Protein AF-A0A843GUT4-F1 (afdb_monomer_lite)

Sequence (154 aa):
MINLQAEIFNLDDQFIVLKTQEGNDLELGKVYNITFKKYRSCRSIEQNRLMWEIISRIAKETNNDEMDTYAYGLEKANAKFEFLMILPEALESVKQTFRAVKICESREYNGKNMLVIKAFIGSSKFDVSEMTELINYFIQLASELNIYIGDIIK

pLDDT: mean 78.26, std 18.97, range [29.56, 95.38]

Structure (mmCIF, N/CA/C/O backbone):
data_AF-A0A843GUT4-F1
#
_entry.id   AF-A0A843GUT4-F1
#
loop_
_atom_site.group_PDB
_atom_site.id
_atom_site.type_symbol
_atom_site.label_atom_id
_atom_site.label_alt_id
_atom_site.label_comp_id
_atom_site.label_asym_id
_atom_site.label_entity_id
_atom_site.label_seq_id
_atom_site.pdbx_PDB_ins_code
_atom_site.Cartn_x
_atom_site.Cartn_y
_atom_site.Cartn_z
_atom_site.occupancy
_atom_site.B_iso_or_equiv
_atom_site.auth_seq_id
_atom_site.auth_comp_id
_atom_site.auth_asym_id
_atom_site.auth_atom_id
_atom_site.pdbx_PDB_model_num
ATOM 1 N N . MET A 1 1 ? 5.517 -21.797 -26.045 1.00 35.03 1 MET A N 1
ATOM 2 C CA . MET A 1 1 ? 4.830 -20.494 -26.189 1.00 35.03 1 MET A CA 1
ATOM 3 C C . MET A 1 1 ? 5.540 -19.737 -27.292 1.00 35.03 1 MET A C 1
ATOM 5 O O . MET A 1 1 ? 6.729 -19.498 -27.149 1.00 35.03 1 MET A O 1
ATOM 9 N N . ILE A 1 2 ? 4.865 -19.470 -28.410 1.00 34.28 2 ILE A N 1
ATOM 10 C CA . ILE A 1 2 ? 5.450 -18.746 -29.547 1.00 34.28 2 ILE A CA 1
ATOM 11 C C . ILE A 1 2 ? 5.280 -17.253 -29.258 1.00 34.28 2 ILE A C 1
ATOM 13 O O . ILE A 1 2 ? 4.153 -16.796 -29.077 1.00 34.28 2 ILE A O 1
ATOM 17 N N . ASN A 1 3 ? 6.385 -16.513 -29.171 1.00 29.56 3 ASN A N 1
ATOM 18 C CA . ASN A 1 3 ? 6.352 -15.055 -29.093 1.00 29.56 3 ASN A CA 1
ATOM 19 C C . ASN A 1 3 ? 6.239 -14.513 -30.520 1.00 29.56 3 ASN A C 1
ATOM 21 O O . ASN A 1 3 ? 7.200 -14.558 -31.282 1.00 29.56 3 ASN A O 1
ATOM 25 N N . LEU A 1 4 ? 5.045 -14.051 -30.890 1.00 38.19 4 LEU A N 1
ATOM 26 C CA . LEU A 1 4 ? 4.791 -13.373 -32.157 1.00 38.19 4 LEU A CA 1
ATOM 27 C C . LEU A 1 4 ? 4.837 -11.864 -31.908 1.00 38.19 4 LEU A C 1
ATOM 29 O O . LEU A 1 4 ? 4.024 -11.340 -31.148 1.00 38.19 4 LEU A O 1
ATOM 33 N N . GLN A 1 5 ? 5.771 -11.164 -32.548 1.00 38.06 5 GLN A N 1
ATOM 34 C CA . GLN A 1 5 ? 5.647 -9.723 -32.754 1.00 38.06 5 GLN A CA 1
ATOM 35 C C . GLN A 1 5 ? 4.925 -9.515 -34.081 1.00 38.06 5 GLN A C 1
ATOM 37 O O . GLN A 1 5 ? 5.432 -9.916 -35.123 1.00 38.06 5 GLN A O 1
ATOM 42 N N . ALA A 1 6 ? 3.727 -8.937 -34.028 1.00 43.78 6 ALA A N 1
ATOM 43 C CA . ALA A 1 6 ? 2.933 -8.620 -35.204 1.00 43.78 6 ALA A CA 1
ATOM 44 C C . ALA A 1 6 ? 2.903 -7.103 -35.411 1.00 43.78 6 ALA A C 1
ATOM 46 O O . ALA A 1 6 ? 2.453 -6.365 -34.534 1.00 43.78 6 ALA A O 1
ATOM 47 N N . GLU A 1 7 ? 3.356 -6.647 -36.575 1.00 42.03 7 GLU A N 1
ATOM 48 C CA . GLU A 1 7 ? 3.117 -5.282 -37.041 1.00 42.03 7 GLU A CA 1
ATOM 49 C C . GLU A 1 7 ? 1.776 -5.237 -37.776 1.00 42.03 7 GLU A C 1
ATOM 51 O O . GLU A 1 7 ? 1.557 -5.999 -38.716 1.00 42.03 7 GLU A O 1
ATOM 56 N N . ILE A 1 8 ? 0.869 -4.366 -37.329 1.00 49.22 8 ILE A N 1
ATOM 57 C CA . ILE A 1 8 ? -0.447 -4.174 -37.943 1.00 49.22 8 ILE A CA 1
ATOM 58 C C . ILE A 1 8 ? -0.324 -3.055 -38.973 1.00 49.22 8 ILE A C 1
ATOM 60 O O . ILE A 1 8 ? -0.117 -1.898 -38.612 1.00 49.22 8 ILE A O 1
ATOM 64 N N . PHE A 1 9 ? -0.506 -3.396 -40.245 1.00 47.91 9 PHE A N 1
ATOM 65 C CA . PHE A 1 9 ? -0.658 -2.419 -41.319 1.00 47.91 9 PHE A CA 1
ATOM 66 C C . PHE A 1 9 ? -2.120 -2.407 -41.760 1.00 47.91 9 PHE A C 1
ATOM 68 O O . PHE A 1 9 ? -2.665 -3.458 -42.095 1.00 47.91 9 PHE A O 1
ATOM 75 N N . ASN A 1 10 ? -2.753 -1.232 -41.727 1.00 41.44 10 ASN A N 1
ATOM 76 C CA . ASN A 1 10 ? -4.077 -1.044 -42.311 1.00 41.44 10 ASN A CA 1
ATOM 77 C C . ASN A 1 10 ? -3.901 -0.866 -43.826 1.00 41.44 10 ASN A C 1
ATOM 79 O O . ASN A 1 10 ? -3.292 0.111 -44.263 1.00 41.44 10 ASN A O 1
ATOM 83 N N . LEU A 1 11 ? -4.385 -1.832 -44.603 1.00 43.09 11 LEU A N 1
ATOM 84 C CA . LEU A 1 11 ? -4.567 -1.712 -46.047 1.00 43.09 11 LEU A CA 1
ATOM 85 C C . LEU A 1 11 ? -6.074 -1.619 -46.291 1.00 43.09 11 LEU A C 1
ATOM 87 O O . LEU A 1 11 ? -6.796 -2.608 -46.148 1.00 43.09 11 LEU A O 1
ATOM 91 N N . ASP A 1 12 ? -6.522 -0.405 -46.601 1.00 45.56 12 ASP A N 1
ATOM 92 C CA . ASP A 1 12 ? -7.867 -0.083 -47.085 1.00 45.56 12 ASP A CA 1
ATOM 93 C C . ASP A 1 12 ? -9.030 -0.629 -46.227 1.00 45.56 12 ASP A C 1
ATOM 95 O O . ASP A 1 12 ? -10.017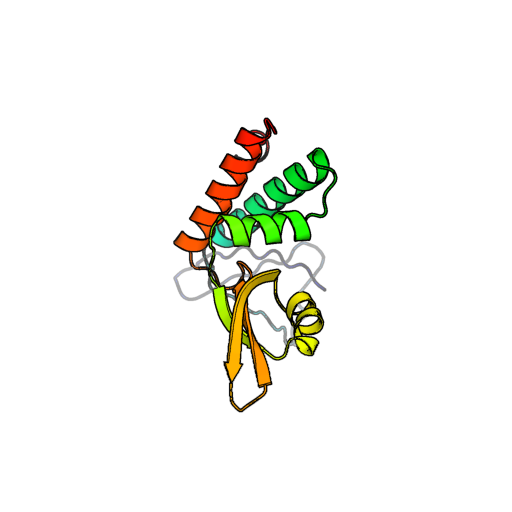 -1.145 -46.748 1.00 45.56 12 ASP A O 1
ATOM 99 N N . ASP A 1 13 ? -8.914 -0.515 -44.897 1.00 50.91 13 ASP A N 1
ATOM 100 C CA . ASP A 1 13 ? -9.955 -0.775 -43.882 1.00 50.91 13 ASP A CA 1
ATOM 101 C C . ASP A 1 13 ? -10.538 -2.202 -43.828 1.00 50.91 13 ASP A C 1
ATOM 103 O O . ASP A 1 13 ? -11.447 -2.471 -43.037 1.00 50.91 13 ASP A O 1
ATOM 107 N N . GLN A 1 14 ? -10.014 -3.146 -44.614 1.00 49.34 14 GLN A N 1
ATOM 108 C CA . GLN A 1 14 ? -10.593 -4.492 -44.740 1.00 49.34 14 GLN A CA 1
ATOM 109 C C . GLN A 1 14 ? -9.636 -5.635 -44.394 1.00 49.34 14 GLN A C 1
ATOM 111 O O . GLN A 1 14 ? -10.090 -6.765 -44.198 1.00 49.34 14 GLN A O 1
ATOM 116 N N . PHE A 1 15 ? -8.332 -5.371 -44.261 1.00 45.38 15 PHE A N 1
ATOM 117 C CA . PHE A 1 15 ? -7.339 -6.421 -44.032 1.00 45.38 15 PHE A CA 1
ATOM 118 C C . PHE A 1 15 ? -6.326 -6.047 -42.945 1.00 45.38 15 PHE A C 1
ATOM 120 O O . PHE A 1 15 ? -5.802 -4.937 -42.908 1.00 45.38 15 PHE A O 1
ATOM 127 N N . ILE A 1 16 ? -6.018 -7.018 -42.077 1.00 51.31 16 ILE A N 1
ATOM 128 C CA . ILE A 1 16 ? -4.909 -6.969 -41.116 1.00 51.31 16 ILE A CA 1
ATOM 129 C C . ILE A 1 16 ? -3.878 -7.998 -41.569 1.00 51.31 16 ILE A C 1
ATOM 131 O O . ILE A 1 16 ? -4.160 -9.197 -41.593 1.00 51.31 16 ILE A O 1
ATOM 135 N N . VAL A 1 17 ? -2.680 -7.535 -41.917 1.00 58.44 17 VAL A N 1
ATOM 136 C CA . VAL A 1 17 ? -1.555 -8.408 -42.272 1.00 58.44 17 VAL A CA 1
ATOM 137 C 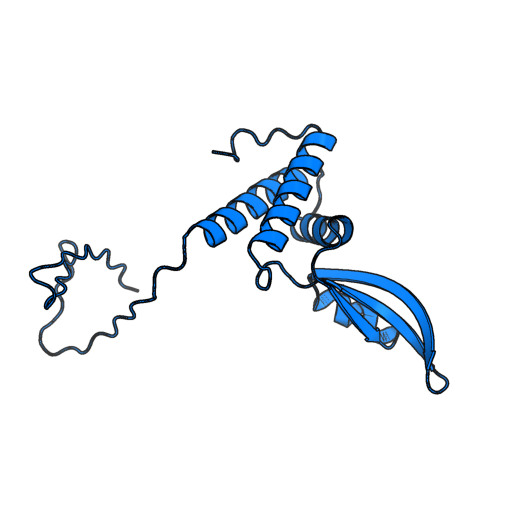C . VAL A 1 17 ? -0.728 -8.682 -41.018 1.00 58.44 17 VAL A C 1
ATOM 139 O O . VAL A 1 17 ? -0.361 -7.749 -40.312 1.00 58.44 17 VAL A O 1
ATOM 142 N N . LEU A 1 18 ? -0.425 -9.952 -40.743 1.00 60.53 18 LEU A N 1
ATOM 143 C CA . LEU A 1 18 ? 0.462 -10.372 -39.656 1.00 60.53 18 LEU A CA 1
ATOM 144 C C . LEU A 1 18 ? 1.740 -10.943 -40.275 1.00 60.53 18 LEU A C 1
ATOM 146 O O . LEU A 1 18 ? 1.676 -11.920 -41.019 1.00 60.53 18 LEU A O 1
ATOM 150 N N . LYS A 1 19 ? 2.895 -10.348 -39.975 1.00 56.00 19 LYS A N 1
ATOM 151 C CA . LYS A 1 19 ? 4.198 -10.930 -40.327 1.00 56.00 19 LYS A CA 1
ATOM 152 C C . LYS A 1 19 ? 4.700 -11.799 -39.179 1.00 56.00 19 LYS A C 1
ATOM 154 O O . LYS A 1 19 ? 4.648 -11.381 -38.025 1.00 56.00 19 LYS A O 1
ATOM 159 N N . THR A 1 20 ? 5.192 -12.991 -39.494 1.00 54.81 20 THR A N 1
ATOM 160 C CA . THR A 1 20 ? 5.962 -13.819 -38.560 1.00 54.81 20 THR A CA 1
ATOM 161 C C . THR A 1 20 ? 7.454 -13.502 -38.714 1.00 54.81 20 THR A C 1
ATOM 163 O O . THR A 1 20 ? 7.888 -13.063 -39.779 1.00 54.81 20 THR A O 1
ATOM 166 N N . GLN A 1 21 ? 8.249 -13.655 -37.649 1.00 53.91 21 GLN A N 1
ATOM 167 C CA . GLN A 1 21 ? 9.711 -13.538 -37.760 1.00 53.91 21 GLN A CA 1
ATOM 168 C C . GLN A 1 21 ? 10.286 -14.760 -38.493 1.00 53.91 21 GLN A C 1
ATOM 170 O O . GLN A 1 21 ? 9.715 -15.852 -38.407 1.00 53.91 21 GLN A O 1
ATOM 175 N N . GLU A 1 22 ? 11.407 -14.567 -39.200 1.00 49.47 22 GLU A N 1
ATOM 176 C CA . GLU A 1 22 ? 12.087 -15.620 -39.967 1.00 49.47 22 GLU A CA 1
ATOM 177 C C . GLU A 1 22 ? 12.290 -16.884 -39.115 1.00 49.47 22 GLU A C 1
ATOM 179 O O . GLU A 1 22 ? 12.914 -16.847 -38.054 1.00 49.47 22 GLU A O 1
ATOM 184 N N . GLY A 1 23 ? 11.735 -18.006 -39.587 1.00 48.72 23 GLY A N 1
ATOM 185 C CA . GLY A 1 23 ? 11.891 -19.329 -38.975 1.00 48.72 23 GLY A CA 1
ATOM 186 C C . GLY A 1 23 ? 10.633 -19.943 -38.352 1.00 48.72 23 GLY A C 1
ATOM 187 O O . GLY A 1 23 ? 10.705 -21.084 -37.906 1.00 48.72 23 GLY A O 1
ATOM 188 N N . ASN A 1 24 ? 9.487 -19.250 -38.335 1.00 53.06 24 ASN A N 1
ATOM 189 C CA . ASN A 1 24 ? 8.204 -19.821 -37.899 1.00 53.06 24 ASN A CA 1
ATOM 190 C C . ASN A 1 24 ? 7.096 -19.549 -38.927 1.00 53.06 24 ASN A C 1
ATOM 192 O O . ASN A 1 24 ? 6.358 -18.563 -38.822 1.00 53.06 24 ASN A O 1
ATOM 196 N N . ASP A 1 25 ? 6.968 -20.440 -39.908 1.00 58.22 25 ASP A N 1
ATOM 197 C CA . ASP A 1 25 ? 5.853 -20.423 -40.852 1.00 58.22 25 ASP A CA 1
ATOM 198 C C . ASP A 1 25 ? 4.564 -20.886 -40.158 1.00 58.22 25 ASP A C 1
ATOM 200 O O . ASP A 1 25 ? 4.539 -21.881 -39.427 1.00 58.22 25 ASP A O 1
ATOM 204 N N . LEU A 1 26 ? 3.468 -20.157 -40.379 1.00 64.88 26 LEU A N 1
ATOM 205 C CA . LEU A 1 26 ? 2.138 -20.641 -40.017 1.00 64.88 26 LEU A CA 1
ATOM 206 C C . LEU A 1 26 ? 1.756 -21.734 -41.014 1.00 64.88 26 LEU A C 1
ATOM 208 O O . LEU A 1 26 ? 1.698 -21.494 -42.219 1.00 64.88 26 LEU A O 1
ATOM 212 N N . GLU A 1 27 ? 1.492 -22.940 -40.522 1.00 65.38 27 GLU A N 1
ATOM 213 C CA . GLU A 1 27 ? 1.135 -24.050 -41.396 1.00 65.38 27 GLU A CA 1
ATOM 214 C C . GLU A 1 27 ? -0.301 -23.892 -41.906 1.00 65.38 27 GLU A C 1
ATOM 216 O O . GLU A 1 27 ? -1.256 -23.748 -41.132 1.00 65.38 27 GLU A O 1
ATOM 221 N N . LEU A 1 28 ? -0.460 -23.979 -43.228 1.00 55.78 28 LEU A N 1
ATOM 222 C CA . LEU A 1 28 ? -1.767 -24.060 -43.871 1.00 55.78 28 LEU A CA 1
ATOM 223 C C . LEU A 1 28 ? -2.534 -25.284 -43.348 1.00 55.78 28 LEU A C 1
ATOM 225 O O . LEU A 1 28 ? -2.039 -26.407 -43.379 1.00 55.78 28 LEU A O 1
ATOM 229 N N . GLY A 1 29 ? -3.762 -25.061 -42.876 1.00 57.66 29 GLY A N 1
ATOM 230 C CA . GLY A 1 29 ? -4.640 -26.112 -42.350 1.00 57.66 29 GLY A CA 1
ATOM 231 C C . GLY A 1 29 ? -4.648 -26.255 -40.825 1.00 57.66 29 GLY A C 1
ATOM 232 O O . GLY A 1 29 ? -5.458 -27.021 -40.304 1.00 57.66 29 GLY A O 1
ATOM 233 N N . LYS A 1 30 ? -3.816 -25.503 -40.089 1.00 68.12 30 LYS A N 1
ATOM 234 C CA . LYS A 1 30 ? -3.883 -25.432 -38.621 1.00 68.12 30 LYS A CA 1
ATOM 235 C C . LYS A 1 30 ? -4.737 -24.253 -38.152 1.00 68.12 30 LYS A C 1
ATOM 237 O O . LYS A 1 30 ? -4.691 -23.159 -38.710 1.00 68.12 30 LYS A O 1
ATOM 242 N N . VAL A 1 31 ? -5.516 -24.479 -37.094 1.00 55.69 31 VAL A N 1
ATOM 243 C CA . VAL A 1 31 ? -6.309 -23.433 -36.436 1.00 55.69 31 VAL A CA 1
ATOM 244 C C . VAL A 1 31 ? -5.462 -22.796 -35.341 1.00 55.69 31 VAL A C 1
ATOM 246 O O . VAL A 1 31 ? -5.061 -23.464 -34.390 1.00 55.69 31 VAL A O 1
ATOM 249 N N . TYR A 1 32 ? -5.212 -21.496 -35.463 1.00 64.75 32 TYR A N 1
ATOM 250 C CA . TYR A 1 32 ? -4.485 -20.712 -34.469 1.00 64.75 32 TYR A CA 1
ATOM 251 C C . TYR A 1 32 ? -5.455 -19.802 -33.716 1.00 64.75 32 TYR A C 1
ATOM 253 O O . TYR A 1 32 ? -6.329 -19.180 -34.317 1.00 64.75 32 TYR A O 1
ATOM 261 N N . ASN A 1 33 ? -5.301 -19.709 -32.395 1.00 51.94 33 ASN A N 1
ATOM 262 C CA . ASN A 1 33 ? -6.080 -18.785 -31.576 1.00 51.94 33 ASN A CA 1
ATOM 263 C C . ASN A 1 33 ? -5.287 -17.486 -31.385 1.00 51.94 33 ASN A C 1
ATOM 265 O O . ASN A 1 33 ? -4.243 -17.485 -30.732 1.00 51.94 33 ASN A O 1
ATOM 269 N N . ILE A 1 34 ? -5.778 -16.391 -31.966 1.00 61.78 34 ILE A N 1
ATOM 270 C CA . ILE A 1 34 ? -5.184 -15.057 -31.852 1.00 61.78 34 ILE A CA 1
ATOM 271 C C . ILE A 1 34 ? -6.182 -14.177 -31.107 1.00 61.78 34 ILE A C 1
ATOM 273 O O . ILE A 1 34 ? -7.279 -13.908 -31.590 1.00 61.78 34 ILE A O 1
ATOM 277 N N . THR A 1 35 ? -5.812 -13.734 -29.908 1.00 45.44 35 THR A N 1
ATOM 278 C CA . THR A 1 35 ? -6.662 -12.867 -29.087 1.00 45.44 35 THR A CA 1
ATOM 279 C C . THR A 1 35 ? -6.164 -11.429 -29.160 1.00 45.44 35 THR A C 1
ATOM 281 O O . THR A 1 35 ? -5.151 -11.083 -28.554 1.00 45.44 35 THR A O 1
ATOM 284 N N . PHE A 1 36 ? -6.913 -10.569 -29.847 1.00 50.62 36 PHE A N 1
ATOM 285 C CA . PHE A 1 36 ? -6.702 -9.124 -29.814 1.00 50.62 36 PHE A CA 1
ATOM 286 C C . PHE A 1 36 ? -7.388 -8.538 -28.576 1.00 50.62 36 PHE A C 1
ATOM 288 O O . PHE A 1 36 ? -8.590 -8.713 -28.374 1.00 50.62 36 PHE A O 1
ATOM 295 N N . LYS A 1 37 ? -6.638 -7.830 -27.731 1.00 47.47 37 LYS A N 1
ATOM 296 C CA . LYS A 1 37 ? -7.202 -7.050 -26.620 1.00 47.47 37 LYS A CA 1
ATOM 297 C C . LYS A 1 37 ? -7.162 -5.574 -26.993 1.00 47.47 37 LYS A C 1
ATOM 299 O O . LYS A 1 37 ? -6.139 -5.085 -27.462 1.00 47.47 37 LYS A O 1
ATOM 304 N N . LYS A 1 38 ? -8.266 -4.856 -26.760 1.00 37.66 38 LYS A N 1
ATOM 305 C CA . LYS A 1 38 ? -8.321 -3.395 -26.909 1.00 37.66 38 LYS A CA 1
ATOM 306 C C . LYS A 1 38 ? -7.188 -2.773 -26.090 1.00 37.66 38 LYS A C 1
ATOM 308 O O . LYS A 1 38 ? -7.110 -3.032 -24.888 1.00 37.66 38 LYS A O 1
ATOM 313 N N . TYR A 1 39 ? -6.345 -1.962 -26.730 1.00 42.53 39 TYR A N 1
ATOM 314 C CA . TYR A 1 39 ? -5.296 -1.200 -26.058 1.00 42.53 39 TYR A CA 1
ATOM 315 C C . TYR A 1 39 ? -5.945 -0.298 -24.999 1.00 42.53 39 TYR A C 1
ATOM 317 O O . TYR A 1 39 ? -6.577 0.711 -25.315 1.00 42.53 39 TYR A O 1
ATOM 325 N N . ARG A 1 40 ? -5.866 -0.705 -23.729 1.00 44.53 40 ARG A N 1
ATOM 326 C CA . ARG A 1 40 ? -6.084 0.195 -22.594 1.00 44.53 40 ARG A CA 1
ATOM 327 C C . ARG A 1 40 ? -4.759 0.912 -22.394 1.00 44.53 40 ARG A C 1
ATOM 329 O O . ARG A 1 40 ? -3.722 0.262 -22.458 1.00 44.53 40 ARG A O 1
ATOM 336 N N . SER A 1 41 ? -4.792 2.229 -22.222 1.00 46.19 41 SER A N 1
ATOM 337 C CA . SER A 1 41 ? -3.584 3.047 -22.136 1.00 46.19 41 SER A CA 1
ATOM 338 C C . SER A 1 41 ? -2.526 2.405 -21.224 1.00 46.19 41 SER A C 1
ATOM 340 O O . SER A 1 41 ? -2.795 2.097 -20.058 1.00 46.19 41 SER A O 1
AT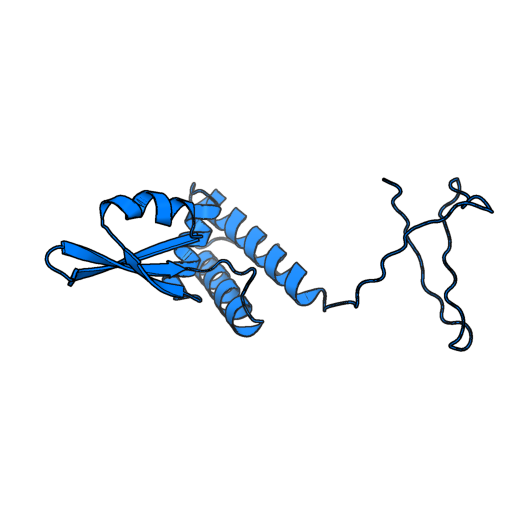OM 342 N N . CYS A 1 42 ? -1.301 2.240 -21.743 1.00 53.38 42 CYS A N 1
ATOM 343 C CA . CYS A 1 42 ? -0.135 1.774 -20.978 1.00 53.38 42 CYS A CA 1
ATOM 344 C C . CYS A 1 42 ? 0.145 2.618 -19.726 1.00 53.38 42 CYS A C 1
ATOM 346 O O . CYS A 1 42 ? 0.881 2.181 -18.852 1.00 53.38 42 CYS A O 1
ATOM 348 N N . ARG A 1 43 ? -0.490 3.792 -19.600 1.00 52.78 43 ARG A N 1
ATOM 349 C CA . ARG A 1 43 ? -0.398 4.687 -18.447 1.00 52.78 43 ARG A CA 1
ATOM 350 C C . ARG A 1 43 ? -0.655 3.978 -17.114 1.00 52.78 43 ARG A C 1
ATOM 352 O O . ARG A 1 43 ? 0.088 4.221 -16.180 1.00 52.78 43 ARG A O 1
ATOM 359 N N . SER A 1 44 ? -1.645 3.083 -17.025 1.00 64.62 44 SER A N 1
ATOM 360 C CA . SER A 1 44 ? -1.938 2.369 -15.762 1.00 64.62 44 SER A CA 1
ATOM 361 C C . SER A 1 44 ? -0.908 1.285 -15.413 1.00 64.62 44 SER A C 1
ATOM 363 O O . SER A 1 44 ? -0.627 1.046 -14.241 1.00 64.62 44 SER A O 1
ATOM 365 N N . ILE A 1 45 ? -0.321 0.636 -16.423 1.00 68.62 45 ILE A N 1
ATOM 366 C CA . ILE A 1 45 ? 0.738 -0.366 -16.236 1.00 68.62 45 ILE A CA 1
ATOM 367 C C . ILE A 1 45 ? 2.033 0.335 -15.826 1.00 68.62 45 ILE A C 1
ATOM 369 O O . ILE A 1 45 ? 2.679 -0.094 -14.875 1.00 68.62 45 ILE A O 1
ATOM 373 N N . GLU A 1 46 ? 2.354 1.448 -16.483 1.00 80.44 46 GLU A N 1
ATOM 374 C CA . GLU A 1 46 ? 3.526 2.258 -16.161 1.00 80.44 46 GLU A CA 1
ATOM 375 C C . GLU A 1 46 ? 3.411 2.887 -14.769 1.00 80.44 46 GLU A C 1
ATOM 377 O O . GLU A 1 46 ? 4.356 2.834 -13.997 1.00 80.44 46 GLU A O 1
ATOM 382 N N . GLN A 1 47 ? 2.230 3.386 -14.390 1.00 81.94 47 GLN A N 1
ATOM 383 C CA . GLN A 1 47 ? 1.961 3.878 -13.034 1.00 81.94 47 GLN A CA 1
ATOM 384 C C . GLN A 1 47 ? 2.159 2.793 -11.969 1.00 81.94 47 GLN A C 1
ATOM 386 O O . GLN A 1 47 ? 2.756 3.056 -10.929 1.00 81.94 47 GLN A O 1
ATOM 391 N N . ASN A 1 48 ? 1.682 1.569 -12.217 1.00 87.31 48 ASN A N 1
ATOM 392 C CA . ASN A 1 48 ? 1.898 0.453 -11.294 1.00 87.31 48 ASN A CA 1
ATOM 393 C C . ASN A 1 48 ? 3.377 0.090 -11.189 1.00 87.31 48 ASN A C 1
ATOM 395 O O . ASN A 1 48 ? 3.876 -0.107 -10.085 1.00 87.31 48 ASN A O 1
ATOM 399 N N . ARG A 1 49 ? 4.077 0.024 -12.322 1.00 88.50 49 ARG A N 1
ATOM 400 C CA . ARG A 1 49 ? 5.512 -0.241 -12.353 1.00 88.50 49 ARG A CA 1
ATOM 401 C C . ARG A 1 49 ? 6.293 0.826 -11.582 1.00 88.50 49 ARG A C 1
ATOM 403 O O . ARG A 1 49 ? 7.062 0.473 -10.698 1.00 88.50 49 ARG A O 1
ATOM 410 N N . LEU A 1 50 ? 6.035 2.102 -11.866 1.00 90.25 50 LEU A N 1
ATOM 411 C CA . LEU A 1 50 ? 6.631 3.249 -11.181 1.00 90.25 50 LEU A CA 1
ATOM 412 C C . LEU A 1 50 ? 6.411 3.171 -9.667 1.00 90.25 50 LEU A C 1
ATOM 414 O O . LEU A 1 50 ? 7.356 3.313 -8.897 1.00 90.25 50 LEU A O 1
ATOM 418 N N . MET A 1 51 ? 5.172 2.913 -9.239 1.00 92.12 51 MET A N 1
ATOM 419 C CA . MET A 1 51 ? 4.834 2.775 -7.822 1.00 92.12 51 MET A CA 1
ATOM 420 C C . MET A 1 51 ? 5.679 1.686 -7.153 1.00 92.12 51 MET A C 1
ATOM 422 O O . MET A 1 51 ? 6.274 1.938 -6.109 1.00 92.12 51 MET A O 1
ATOM 426 N N . TRP A 1 52 ? 5.751 0.494 -7.755 1.00 94.19 52 TRP A N 1
ATOM 427 C CA . TRP A 1 52 ? 6.527 -0.613 -7.199 1.00 94.19 52 TRP A CA 1
ATOM 428 C C . TRP A 1 52 ? 8.026 -0.322 -7.186 1.00 94.19 52 TRP A C 1
ATOM 430 O O . TRP A 1 52 ? 8.661 -0.601 -6.180 1.00 94.19 52 TRP A O 1
ATOM 440 N N . GLU A 1 53 ? 8.588 0.315 -8.216 1.00 94.81 53 GLU A N 1
ATOM 441 C CA . GLU A 1 53 ? 10.007 0.703 -8.216 1.00 94.81 53 GLU A CA 1
ATOM 442 C C . GLU A 1 53 ? 10.338 1.695 -7.079 1.00 94.81 53 GLU A C 1
ATOM 444 O O . GLU A 1 53 ? 11.374 1.555 -6.419 1.00 94.81 53 GLU A O 1
ATOM 449 N N . ILE A 1 54 ? 9.445 2.653 -6.789 1.00 93.88 54 ILE A N 1
ATOM 450 C CA . ILE A 1 54 ? 9.591 3.569 -5.644 1.00 93.88 54 ILE A CA 1
ATOM 451 C C . ILE A 1 54 ? 9.487 2.799 -4.320 1.00 93.88 54 ILE A C 1
ATOM 453 O O . ILE A 1 54 ? 10.335 2.975 -3.445 1.00 93.88 54 ILE A O 1
ATOM 457 N N . ILE A 1 55 ? 8.486 1.923 -4.173 1.00 95.06 55 ILE A N 1
ATOM 458 C CA . ILE A 1 55 ? 8.295 1.099 -2.967 1.00 95.06 55 ILE A CA 1
ATOM 459 C C . ILE A 1 55 ? 9.520 0.221 -2.711 1.00 95.06 55 ILE A C 1
ATOM 461 O O . ILE A 1 55 ? 10.038 0.239 -1.600 1.00 95.06 55 ILE A O 1
ATOM 465 N N . SER A 1 56 ? 10.019 -0.493 -3.723 1.00 94.75 56 SER A N 1
ATOM 466 C CA . SER A 1 56 ? 11.221 -1.327 -3.629 1.00 94.75 56 SER A CA 1
ATOM 467 C C . SER A 1 56 ? 12.428 -0.525 -3.151 1.00 94.75 56 SER A C 1
ATOM 469 O O . SER A 1 56 ? 13.213 -1.004 -2.330 1.00 94.75 56 SER A O 1
ATOM 471 N N . ARG A 1 57 ? 12.581 0.720 -3.623 1.00 94.25 57 ARG A N 1
ATOM 472 C CA . ARG A 1 57 ? 13.660 1.598 -3.159 1.00 94.25 57 ARG A CA 1
ATOM 473 C C . ARG A 1 57 ? 13.482 1.976 -1.690 1.00 94.25 57 ARG A C 1
ATOM 475 O O . ARG A 1 57 ? 14.433 1.842 -0.926 1.00 94.25 57 ARG A O 1
ATOM 482 N N . ILE A 1 58 ? 12.286 2.409 -1.292 1.00 93.81 58 ILE A N 1
ATOM 483 C CA . ILE A 1 58 ? 11.984 2.770 0.101 1.00 93.81 58 ILE A CA 1
ATOM 484 C C . ILE A 1 58 ? 12.197 1.572 1.030 1.00 93.81 58 ILE A C 1
ATOM 486 O O . ILE A 1 58 ? 12.870 1.698 2.051 1.00 93.81 58 ILE A O 1
ATOM 490 N N . ALA A 1 59 ? 11.671 0.406 0.664 1.00 94.69 59 ALA A N 1
ATOM 491 C CA . ALA A 1 59 ? 11.803 -0.836 1.415 1.00 94.69 59 ALA A CA 1
ATOM 492 C C . ALA A 1 59 ? 13.279 -1.209 1.619 1.00 94.69 59 ALA A C 1
ATOM 494 O O . ALA A 1 59 ? 13.706 -1.472 2.742 1.00 94.69 59 ALA A O 1
ATOM 495 N N . LYS A 1 60 ? 14.091 -1.120 0.558 1.00 94.69 60 LYS A N 1
ATOM 496 C CA . LYS A 1 60 ? 15.529 -1.398 0.617 1.00 94.69 60 LYS A CA 1
ATOM 497 C C . LYS A 1 60 ? 16.288 -0.447 1.546 1.00 94.69 60 LYS A C 1
ATOM 499 O O . LYS A 1 60 ? 17.082 -0.913 2.356 1.00 94.69 60 LYS A O 1
ATOM 504 N N . GLU A 1 61 ? 16.058 0.859 1.438 1.00 93.88 61 GLU A N 1
ATOM 505 C CA . GLU A 1 61 ? 16.764 1.864 2.254 1.00 93.88 61 GLU A CA 1
ATOM 506 C C . GLU A 1 61 ? 16.299 1.862 3.720 1.00 93.88 61 GLU A C 1
ATOM 508 O O . GLU A 1 61 ? 17.067 2.183 4.623 1.00 93.88 61 GLU A O 1
ATOM 513 N N . THR A 1 62 ? 15.050 1.465 3.978 1.00 91.50 62 THR A N 1
ATOM 514 C CA . THR A 1 62 ? 14.494 1.361 5.339 1.00 91.50 62 THR A CA 1
ATOM 515 C C . THR A 1 62 ? 14.627 -0.034 5.954 1.00 91.50 62 THR A C 1
ATOM 517 O O . THR A 1 62 ? 14.236 -0.227 7.104 1.00 91.50 62 THR A O 1
ATOM 520 N N . ASN A 1 63 ? 15.196 -0.995 5.217 1.00 92.50 63 ASN A N 1
ATOM 521 C CA . ASN A 1 63 ? 15.317 -2.405 5.597 1.00 92.50 63 ASN A CA 1
ATOM 522 C C . ASN A 1 63 ? 13.972 -3.036 6.023 1.00 92.50 63 ASN A C 1
ATOM 524 O O . ASN A 1 63 ? 13.909 -3.812 6.979 1.00 92.50 63 ASN A O 1
ATOM 528 N N . ASN A 1 64 ? 12.906 -2.680 5.304 1.00 91.31 64 ASN A N 1
ATOM 529 C CA . ASN A 1 64 ? 11.554 -3.214 5.458 1.00 91.31 64 ASN A CA 1
ATOM 530 C C . ASN A 1 64 ? 11.179 -4.098 4.264 1.00 91.31 64 ASN A C 1
ATOM 532 O O . ASN A 1 64 ? 11.824 -4.061 3.217 1.00 91.31 64 ASN A O 1
ATOM 536 N N . ASP A 1 65 ? 10.103 -4.867 4.409 1.00 93.06 65 ASP A N 1
ATOM 537 C CA . ASP A 1 65 ? 9.511 -5.595 3.292 1.00 93.06 65 ASP A CA 1
ATOM 538 C C . ASP A 1 65 ? 8.727 -4.648 2.360 1.00 93.06 65 ASP A C 1
ATOM 540 O O . ASP A 1 65 ? 8.146 -3.640 2.788 1.00 93.06 65 ASP A O 1
ATOM 544 N N . GLU A 1 66 ? 8.708 -4.958 1.062 1.00 91.19 66 GLU A N 1
ATOM 545 C CA . GLU A 1 66 ? 7.982 -4.168 0.061 1.00 91.19 66 GLU A CA 1
ATOM 546 C C . GLU A 1 66 ? 6.476 -4.168 0.321 1.00 91.19 66 GLU A C 1
ATOM 548 O O . GLU A 1 66 ? 5.815 -3.139 0.164 1.00 91.19 66 GLU A O 1
ATOM 553 N N . MET A 1 67 ? 5.925 -5.303 0.752 1.00 88.94 67 MET A N 1
ATOM 554 C CA . MET A 1 67 ? 4.510 -5.425 1.078 1.00 88.94 67 MET A CA 1
ATOM 555 C C . MET A 1 67 ? 4.160 -4.669 2.352 1.00 88.94 67 MET A C 1
ATOM 557 O O . MET A 1 67 ? 3.101 -4.044 2.390 1.00 88.94 67 MET A O 1
ATOM 561 N N . ASP A 1 68 ? 5.039 -4.663 3.352 1.00 89.50 68 ASP A N 1
ATOM 562 C CA . ASP A 1 68 ? 4.836 -3.876 4.574 1.00 89.50 68 ASP A CA 1
ATOM 563 C C . ASP A 1 68 ? 4.880 -2.373 4.273 1.00 89.50 68 ASP A C 1
ATOM 565 O O . ASP A 1 68 ? 4.018 -1.609 4.716 1.00 89.50 68 ASP A O 1
ATOM 569 N N . THR A 1 69 ? 5.829 -1.949 3.437 1.00 92.12 69 THR A N 1
ATOM 570 C CA . THR A 1 69 ? 5.936 -0.563 2.953 1.00 92.12 69 THR A CA 1
ATOM 571 C C . THR A 1 69 ? 4.696 -0.166 2.146 1.00 92.12 69 THR A C 1
ATOM 573 O O . THR A 1 69 ? 4.150 0.930 2.310 1.00 92.12 69 THR A O 1
ATOM 576 N N . TYR A 1 70 ? 4.198 -1.075 1.308 1.00 92.38 70 TYR A N 1
ATOM 577 C CA . TYR A 1 70 ? 2.970 -0.887 0.546 1.00 92.38 70 TYR A CA 1
ATOM 578 C C . TYR A 1 70 ? 1.736 -0.765 1.451 1.00 92.38 70 TYR A C 1
ATOM 580 O O . TYR A 1 70 ? 0.936 0.159 1.285 1.00 92.38 70 TYR A O 1
ATOM 588 N N . ALA A 1 71 ? 1.595 -1.659 2.430 1.00 89.12 71 ALA A N 1
ATOM 589 C CA . ALA A 1 71 ? 0.508 -1.655 3.404 1.00 89.12 71 ALA A CA 1
ATOM 590 C C . ALA A 1 71 ? 0.490 -0.358 4.222 1.00 89.12 71 ALA A C 1
ATOM 592 O O . ALA A 1 71 ? -0.565 0.260 4.389 1.00 89.12 7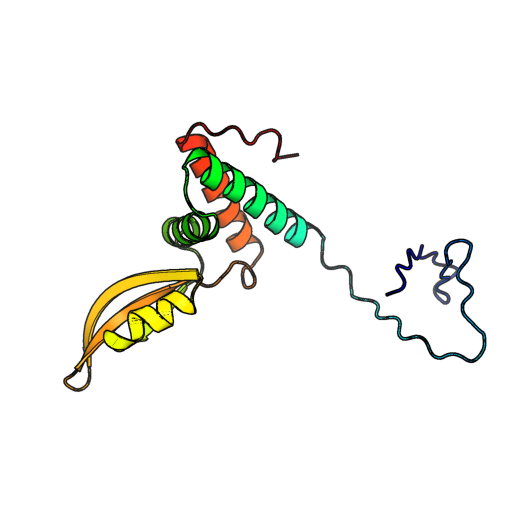1 ALA A O 1
ATOM 593 N N . TYR A 1 72 ? 1.669 0.090 4.660 1.00 90.56 72 TYR A N 1
ATOM 594 C CA . TYR A 1 72 ? 1.851 1.368 5.338 1.00 90.56 72 TYR A CA 1
ATOM 595 C C . TYR A 1 72 ? 1.377 2.538 4.469 1.00 90.56 72 TYR A C 1
ATOM 597 O O . TYR A 1 72 ? 0.621 3.393 4.939 1.00 90.56 72 TYR A O 1
ATOM 605 N N . GLY A 1 73 ? 1.752 2.553 3.188 1.00 91.19 73 GLY A N 1
ATOM 606 C CA . GLY A 1 73 ? 1.321 3.600 2.267 1.00 91.19 73 GLY A CA 1
ATOM 607 C C . GLY A 1 73 ? -0.182 3.604 2.004 1.00 91.19 73 GLY A C 1
ATOM 608 O O . GLY A 1 73 ? -0.791 4.671 2.027 1.00 91.19 73 GLY A O 1
ATOM 609 N N . LEU A 1 74 ? -0.812 2.434 1.852 1.00 91.56 74 LEU A N 1
ATOM 610 C CA . LEU A 1 74 ? -2.272 2.333 1.738 1.00 91.56 74 LEU A CA 1
ATOM 611 C C . LEU A 1 74 ? -2.982 2.928 2.960 1.00 91.56 74 LEU A C 1
ATOM 613 O O . LEU A 1 74 ? -3.960 3.664 2.806 1.00 91.56 74 LEU A O 1
ATOM 617 N N . GLU A 1 75 ? -2.483 2.640 4.165 1.00 89.44 75 GLU A N 1
ATOM 618 C CA . GLU A 1 75 ? -3.069 3.164 5.397 1.00 89.44 75 GLU A CA 1
ATOM 619 C C . GLU A 1 75 ? -2.906 4.686 5.506 1.00 89.44 75 GLU A C 1
ATOM 621 O O . GLU A 1 75 ? -3.863 5.393 5.839 1.00 89.44 75 GLU A O 1
ATOM 626 N N . LYS A 1 76 ? -1.705 5.200 5.223 1.00 89.19 76 LYS A N 1
ATOM 627 C CA . LYS A 1 76 ? -1.368 6.623 5.375 1.00 89.19 76 LYS A CA 1
ATOM 628 C C . LYS A 1 76 ? -1.978 7.507 4.300 1.00 89.19 76 LYS A C 1
ATOM 630 O O . LYS A 1 76 ? -2.433 8.600 4.626 1.00 89.19 76 LYS A O 1
ATOM 635 N N . ALA A 1 77 ? -2.066 7.016 3.068 1.00 86.44 77 ALA A N 1
ATOM 636 C CA . ALA A 1 77 ? -2.808 7.677 2.001 1.00 86.44 77 ALA A CA 1
ATOM 637 C C . ALA A 1 77 ? -4.333 7.602 2.214 1.00 86.44 77 ALA A C 1
ATOM 639 O O . ALA A 1 77 ? -5.081 8.181 1.433 1.00 86.44 77 ALA A O 1
ATOM 640 N N . ASN A 1 78 ? -4.808 6.886 3.250 1.00 84.50 78 ASN A N 1
ATOM 641 C CA . ASN A 1 78 ? -6.222 6.578 3.478 1.00 84.50 78 ASN A CA 1
ATOM 642 C C . ASN A 1 78 ? -6.889 6.075 2.185 1.00 84.50 78 ASN A C 1
ATOM 644 O O . ASN A 1 78 ? -8.000 6.476 1.834 1.00 84.50 78 ASN A O 1
ATOM 648 N N . ALA A 1 79 ? -6.159 5.208 1.478 1.00 86.69 79 ALA A N 1
ATOM 649 C CA . ALA A 1 79 ? -6.551 4.673 0.189 1.00 86.69 79 ALA A CA 1
ATOM 650 C C . ALA A 1 79 ? -7.810 3.805 0.324 1.00 86.69 79 ALA A C 1
ATOM 652 O O . ALA A 1 79 ? -8.204 3.438 1.428 1.00 86.69 79 ALA A O 1
ATOM 653 N N . LYS A 1 80 ? -8.449 3.458 -0.795 1.00 87.00 80 LYS A N 1
ATOM 654 C CA . LYS A 1 80 ? -9.742 2.755 -0.819 1.00 87.00 80 LYS A CA 1
ATOM 655 C C . LYS A 1 80 ? -9.813 1.582 0.177 1.00 87.00 80 LYS A C 1
ATOM 657 O O . LYS A 1 80 ? -9.050 0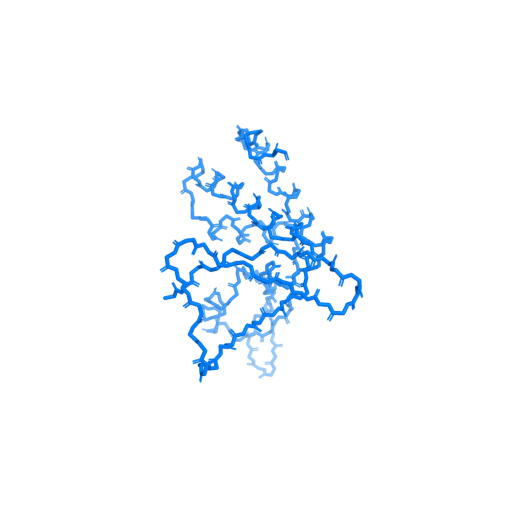.616 0.080 1.00 87.00 80 LYS A O 1
ATOM 662 N N . PHE A 1 81 ? -10.768 1.646 1.103 1.00 91.00 81 PHE A N 1
ATOM 663 C CA . PHE A 1 81 ? -10.996 0.630 2.130 1.00 91.00 81 PHE A CA 1
ATOM 664 C C . PHE A 1 81 ? -12.483 0.300 2.277 1.00 91.00 81 PHE A C 1
ATOM 666 O O . PHE A 1 81 ? -13.354 1.097 1.930 1.00 91.00 81 PHE A O 1
ATOM 673 N N . GLU A 1 82 ? -12.764 -0.864 2.851 1.00 90.88 82 GLU A N 1
ATOM 674 C CA . GLU A 1 82 ? -14.099 -1.264 3.294 1.00 90.88 82 GLU A CA 1
ATOM 675 C C . GLU A 1 82 ? -14.133 -1.387 4.819 1.00 90.88 82 GLU A C 1
ATOM 677 O O . GLU A 1 82 ? -13.139 -1.764 5.448 1.00 90.88 82 GLU A O 1
ATOM 682 N N . PHE A 1 83 ? -15.278 -1.065 5.424 1.00 93.00 83 PHE A N 1
ATOM 683 C CA . PHE A 1 83 ? -15.510 -1.334 6.840 1.00 93.00 83 PHE A CA 1
ATOM 684 C C . PHE A 1 83 ? -16.040 -2.750 7.016 1.00 93.00 83 PHE A C 1
ATOM 686 O O . PHE A 1 83 ? -17.093 -3.090 6.478 1.00 93.00 83 PHE A O 1
ATOM 693 N N . LEU A 1 84 ? -15.337 -3.553 7.811 1.00 93.75 84 LEU A N 1
ATOM 694 C CA . LEU A 1 84 ? -15.761 -4.905 8.159 1.00 93.75 84 LEU A CA 1
ATOM 695 C C . LEU A 1 84 ? -15.941 -5.012 9.669 1.00 93.75 84 LEU A C 1
ATOM 697 O O . LEU A 1 84 ? -15.121 -4.512 10.440 1.00 93.75 84 LEU A O 1
ATOM 701 N N . MET A 1 85 ? -17.009 -5.692 10.081 1.00 94.38 85 MET A N 1
ATOM 702 C CA . MET A 1 85 ? -17.210 -6.099 11.465 1.00 94.38 85 MET A CA 1
ATOM 703 C C . MET A 1 85 ? -16.874 -7.579 11.580 1.00 94.38 85 MET A C 1
ATOM 705 O O . MET A 1 85 ? -17.506 -8.412 10.931 1.00 94.38 85 MET A O 1
ATOM 709 N N . ILE A 1 86 ? -15.869 -7.899 12.384 1.00 94.88 86 ILE A N 1
ATOM 710 C CA . ILE A 1 86 ? -15.333 -9.252 12.494 1.00 94.88 86 ILE A CA 1
ATOM 711 C C . ILE A 1 86 ? -15.255 -9.690 13.951 1.00 94.88 86 ILE A C 1
ATOM 713 O O . ILE A 1 86 ? -15.169 -8.873 14.868 1.00 94.88 86 ILE A O 1
ATOM 717 N N . LEU A 1 87 ? -15.264 -11.003 14.153 1.00 95.25 87 LEU A N 1
ATOM 718 C CA . LEU A 1 87 ? -14.880 -11.588 15.430 1.00 95.25 87 LEU A CA 1
ATOM 719 C C . LEU A 1 87 ? -13.377 -11.341 15.673 1.00 95.25 87 LEU A C 1
ATOM 721 O O . LEU A 1 87 ? -12.606 -11.433 14.711 1.00 95.25 87 LEU A O 1
ATOM 725 N N . PRO A 1 88 ? -12.936 -11.047 16.911 1.00 94.25 88 PRO A N 1
ATOM 726 C CA . PRO A 1 88 ? -11.521 -10.838 17.223 1.00 94.25 88 PRO A CA 1
ATOM 727 C C . PRO A 1 88 ? -10.621 -11.988 16.760 1.00 94.25 88 PRO A C 1
ATOM 729 O O . PRO A 1 88 ? -9.523 -11.757 16.259 1.00 94.25 88 PRO A O 1
ATOM 732 N N . GLU A 1 89 ? -11.114 -13.223 16.849 1.00 94.12 89 GLU A N 1
ATOM 733 C CA . GLU A 1 89 ? -10.389 -14.433 16.456 1.00 94.12 89 GLU A CA 1
ATOM 734 C C . GLU A 1 89 ? -10.153 -14.511 14.938 1.00 94.12 89 GLU A C 1
ATOM 736 O O . GLU A 1 89 ? -9.218 -15.169 14.486 1.00 94.12 89 GLU A O 1
ATOM 741 N N . ALA A 1 90 ? -10.969 -13.820 14.135 1.00 93.50 90 ALA A N 1
ATOM 742 C CA . ALA A 1 90 ? -10.830 -13.785 12.680 1.00 93.50 90 ALA A CA 1
ATOM 743 C C . ALA A 1 90 ? -9.785 -12.762 12.198 1.00 93.50 90 ALA A C 1
ATOM 745 O O . ALA A 1 90 ? -9.440 -12.764 11.016 1.00 93.50 90 ALA A O 1
ATOM 746 N N . LEU A 1 91 ? -9.265 -11.901 13.082 1.00 91.75 91 LEU A N 1
ATOM 747 C CA . LEU A 1 91 ? -8.372 -10.798 12.713 1.00 91.75 91 LEU A CA 1
ATOM 748 C C . LEU A 1 91 ? -7.141 -11.265 11.928 1.00 91.75 91 LEU A C 1
ATOM 750 O O . LEU A 1 91 ? -6.810 -10.669 10.906 1.00 91.75 91 LEU A O 1
ATOM 754 N N . GLU A 1 92 ? -6.488 -12.341 12.364 1.00 91.44 92 GLU A N 1
ATOM 755 C CA . GLU A 1 92 ? -5.282 -12.847 11.697 1.00 91.44 92 GLU A CA 1
ATOM 756 C C . GLU A 1 92 ? -5.583 -13.404 10.300 1.00 91.44 92 GLU A C 1
ATOM 758 O O . GLU A 1 92 ? -4.852 -13.126 9.351 1.00 91.44 92 GLU A O 1
ATOM 763 N N . SER A 1 93 ? -6.710 -14.101 10.123 1.00 92.50 93 SER A N 1
ATOM 764 C CA . SER A 1 93 ? -7.147 -14.559 8.796 1.00 92.50 93 SER A CA 1
ATOM 765 C C . SER A 1 93 ? -7.466 -13.386 7.866 1.00 92.50 93 SER A C 1
ATOM 767 O O . SER A 1 93 ? -7.211 -13.447 6.662 1.00 92.50 93 SER A O 1
ATOM 769 N N . VAL A 1 94 ? -8.023 -12.307 8.413 1.00 91.25 94 VAL A N 1
ATOM 770 C CA . VAL A 1 94 ? -8.354 -11.102 7.650 1.00 91.25 94 VAL A CA 1
ATOM 771 C C . VAL A 1 94 ? -7.083 -10.356 7.241 1.00 91.25 94 VAL A C 1
ATOM 773 O O . VAL A 1 94 ? -6.971 -9.959 6.082 1.00 91.25 94 VAL A O 1
ATOM 776 N N . LYS A 1 95 ? -6.087 -10.243 8.128 1.00 88.06 95 LYS A N 1
ATOM 777 C CA . LYS A 1 95 ? -4.766 -9.679 7.798 1.00 88.06 95 LYS A CA 1
ATOM 778 C C . LYS A 1 95 ? -4.054 -10.445 6.681 1.00 88.06 95 LYS A C 1
ATOM 780 O O . LYS A 1 95 ? -3.373 -9.827 5.879 1.00 88.06 95 LYS A O 1
ATOM 785 N N . GLN A 1 96 ? -4.246 -11.760 6.592 1.00 86.75 96 GLN A N 1
ATOM 786 C CA . GLN A 1 96 ? -3.696 -12.571 5.496 1.00 86.75 96 GLN A CA 1
ATOM 787 C C . GLN A 1 96 ? -4.425 -12.353 4.160 1.00 86.75 96 GLN A C 1
ATOM 789 O O . GLN A 1 96 ? -3.876 -12.637 3.098 1.00 86.75 96 GLN A O 1
ATOM 794 N N . THR A 1 97 ? -5.668 -11.869 4.200 1.00 86.75 97 THR A N 1
ATOM 795 C CA . THR A 1 97 ? -6.509 -11.694 3.007 1.00 86.75 97 THR A CA 1
ATOM 796 C C . THR A 1 97 ? -6.375 -10.294 2.406 1.00 86.75 97 THR A C 1
ATOM 798 O O . THR A 1 97 ? -6.345 -10.136 1.184 1.00 86.75 97 THR A O 1
ATOM 801 N N . PHE A 1 98 ? -6.315 -9.266 3.253 1.00 87.88 98 PHE A N 1
ATOM 802 C CA . PHE A 1 98 ? -6.252 -7.867 2.828 1.00 87.88 98 PHE A CA 1
ATOM 803 C C . PHE A 1 98 ? -4.823 -7.330 2.823 1.00 87.88 98 PHE A C 1
ATOM 805 O O . PHE A 1 98 ? -3.943 -7.852 3.492 1.00 87.88 98 PHE A O 1
ATOM 812 N N . ARG A 1 99 ? -4.593 -6.260 2.053 1.00 84.38 99 ARG A N 1
ATOM 813 C CA . ARG A 1 99 ? -3.250 -5.674 1.894 1.00 84.38 99 ARG A CA 1
ATOM 814 C C . ARG A 1 99 ? -2.824 -4.854 3.104 1.00 84.38 99 ARG A C 1
ATOM 816 O O . ARG A 1 99 ? -1.651 -4.844 3.433 1.00 84.38 99 ARG A O 1
ATOM 823 N N . ALA A 1 100 ? -3.775 -4.202 3.762 1.00 87.88 100 ALA A N 1
ATOM 824 C CA . ALA A 1 100 ? -3.584 -3.591 5.068 1.00 87.88 100 ALA A CA 1
ATOM 825 C C . ALA A 1 100 ? -4.891 -3.678 5.859 1.00 87.88 100 ALA A C 1
ATOM 827 O O . ALA A 1 100 ? -5.985 -3.667 5.282 1.00 87.88 100 ALA A O 1
ATOM 828 N N . VAL A 1 101 ? -4.784 -3.757 7.184 1.00 89.06 101 VAL A N 1
ATOM 829 C CA . VAL A 1 101 ? -5.934 -3.804 8.092 1.00 89.06 101 VAL A CA 1
ATOM 830 C C . VAL A 1 101 ? -5.683 -2.860 9.256 1.00 89.06 101 VAL A C 1
ATOM 832 O O . VAL A 1 101 ? -4.678 -2.991 9.951 1.00 89.06 101 VAL A O 1
ATOM 835 N N . LYS A 1 102 ? -6.625 -1.950 9.509 1.00 90.06 102 LYS A N 1
ATOM 836 C CA . LYS A 1 102 ? -6.581 -1.028 10.647 1.00 90.06 102 LYS A CA 1
ATOM 837 C C . LYS A 1 102 ? -7.784 -1.234 11.553 1.00 90.06 102 LYS A C 1
ATOM 839 O O . LYS A 1 102 ? -8.923 -1.062 11.124 1.00 90.06 102 LYS A O 1
ATOM 844 N N . ILE A 1 103 ? -7.535 -1.547 12.820 1.00 92.00 103 ILE A N 1
ATOM 845 C CA . ILE A 1 103 ? -8.590 -1.622 13.836 1.00 92.00 103 ILE A CA 1
ATOM 846 C C . ILE A 1 103 ? -9.044 -0.202 14.168 1.00 92.00 103 ILE A C 1
ATOM 848 O O . ILE A 1 103 ? -8.219 0.663 14.455 1.00 92.00 103 ILE A O 1
ATOM 852 N N . CYS A 1 104 ? -10.350 0.038 14.090 1.00 91.19 104 CYS A N 1
ATOM 853 C CA . CYS A 1 104 ? -10.945 1.342 14.367 1.00 91.19 104 CYS A CA 1
ATOM 854 C C . CYS A 1 104 ? -11.576 1.374 15.755 1.00 91.19 104 CYS A C 1
ATOM 856 O O . CYS A 1 104 ? -11.291 2.272 16.539 1.00 91.19 104 CYS A O 1
ATOM 858 N N . GLU A 1 105 ? -12.408 0.382 16.062 1.00 91.62 105 GLU A N 1
ATOM 859 C CA . GLU A 1 105 ? -13.108 0.290 17.340 1.00 91.62 105 GLU A CA 1
ATOM 860 C C . GLU A 1 105 ? -13.457 -1.163 17.674 1.00 91.62 105 GLU A C 1
ATOM 862 O O . GLU A 1 105 ? -13.402 -2.056 16.825 1.00 91.62 105 GLU A O 1
ATOM 867 N N . SER A 1 106 ? -13.829 -1.385 18.931 1.00 92.06 106 SER A N 1
ATOM 868 C CA . SER A 1 106 ? -14.470 -2.611 19.395 1.00 92.06 106 SER A CA 1
ATOM 869 C C . SER A 1 106 ? -15.874 -2.256 19.869 1.00 92.06 106 SER A C 1
ATOM 871 O O . SER A 1 106 ? -16.049 -1.252 20.561 1.00 92.06 106 SER A O 1
ATOM 873 N N . ARG A 1 107 ? -16.873 -3.055 19.495 1.00 92.69 107 ARG A N 1
ATOM 874 C CA . ARG A 1 107 ? -18.264 -2.852 19.909 1.00 92.69 107 ARG A CA 1
ATOM 875 C C . ARG A 1 107 ? -18.952 -4.167 20.219 1.00 92.69 107 ARG A C 1
ATOM 877 O O . ARG A 1 107 ? -18.683 -5.184 19.586 1.00 92.69 107 ARG A O 1
ATOM 884 N N . GLU A 1 108 ? -19.900 -4.121 21.142 1.00 93.69 108 GLU A N 1
ATOM 885 C CA . GLU A 1 108 ? -20.773 -5.256 21.397 1.00 93.69 108 GLU A CA 1
ATOM 886 C C . GLU A 1 108 ? -21.844 -5.359 20.299 1.00 93.69 108 GLU A C 1
ATOM 888 O O . GLU A 1 108 ? -22.476 -4.369 19.909 1.00 93.69 108 GLU A O 1
ATOM 893 N N . TYR A 1 109 ? -22.043 -6.567 19.781 1.00 91.06 109 TYR A N 1
ATOM 894 C CA . TYR A 1 109 ? -23.114 -6.902 18.855 1.00 91.06 109 TYR A CA 1
ATOM 895 C C . TYR A 1 109 ? -23.631 -8.306 19.173 1.00 91.06 109 TYR A C 1
ATOM 897 O O . TYR A 1 109 ? -22.870 -9.273 19.172 1.00 91.06 109 TYR A O 1
ATOM 905 N N . ASN A 1 110 ? -24.929 -8.420 19.466 1.00 90.50 110 ASN A N 1
ATOM 906 C CA . ASN A 1 110 ? -25.581 -9.674 19.862 1.00 90.50 110 ASN A CA 1
ATOM 907 C C . ASN A 1 110 ? -24.856 -10.419 21.007 1.00 90.50 110 ASN A C 1
ATOM 909 O O . ASN A 1 110 ? -24.657 -11.632 20.932 1.00 90.50 110 ASN A O 1
ATOM 913 N N . GLY A 1 111 ? -24.432 -9.696 22.051 1.00 90.94 111 GLY A N 1
ATOM 914 C CA . GLY A 1 111 ? -23.761 -10.275 23.223 1.00 90.94 111 GLY A CA 1
ATOM 915 C C . GLY A 1 111 ? -22.318 -10.728 22.978 1.00 90.94 111 GLY A C 1
ATOM 916 O O . GLY A 1 111 ? -21.744 -11.429 23.810 1.00 90.94 111 GLY A O 1
ATOM 917 N N . LYS A 1 112 ? -21.729 -10.369 21.831 1.00 91.56 112 LYS A N 1
ATOM 918 C CA . LYS A 1 112 ? -20.333 -10.659 21.490 1.00 91.56 112 LYS A CA 1
ATOM 919 C C . LYS A 1 112 ? -19.570 -9.370 21.230 1.00 91.56 112 LYS A C 1
ATOM 921 O O . LYS A 1 112 ? -20.083 -8.466 20.574 1.00 91.56 112 LYS A O 1
ATOM 926 N N . ASN A 1 113 ? -18.327 -9.312 21.698 1.00 93.81 113 ASN A N 1
ATOM 927 C CA . ASN A 1 113 ? -17.406 -8.242 21.333 1.00 93.81 113 ASN A CA 1
ATOM 928 C C . ASN A 1 113 ? -16.906 -8.465 19.906 1.00 93.81 113 ASN A C 1
ATOM 930 O O . ASN A 1 113 ? -16.333 -9.509 19.599 1.00 93.81 113 ASN A O 1
ATOM 934 N N . MET A 1 114 ? -17.124 -7.473 19.053 1.00 95.38 114 MET A N 1
ATOM 935 C CA . MET A 1 114 ? -16.741 -7.467 17.648 1.00 95.38 114 MET A CA 1
ATOM 936 C C . MET A 1 114 ? -15.738 -6.346 17.395 1.00 95.38 114 MET A C 1
ATOM 938 O O . MET A 1 114 ? -15.852 -5.263 17.969 1.00 95.38 114 MET A O 1
ATOM 942 N N . LEU A 1 115 ? -14.794 -6.571 16.486 1.00 95.31 115 LEU A N 1
ATOM 943 C CA . LEU A 1 115 ? -13.892 -5.535 15.994 1.00 95.31 1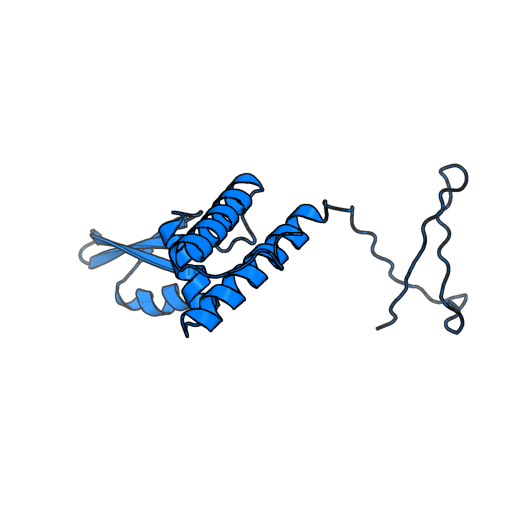15 LEU A CA 1
ATOM 944 C C . LEU A 1 115 ? -14.469 -4.906 14.730 1.00 95.31 115 LEU A C 1
ATOM 946 O O . LEU A 1 115 ? -14.855 -5.616 13.801 1.00 95.31 115 LEU A O 1
ATOM 950 N N . VAL A 1 116 ? -14.470 -3.579 14.670 1.00 94.56 116 VAL A N 1
ATOM 951 C CA . VAL A 1 116 ? -14.700 -2.830 13.434 1.00 94.56 116 VAL A CA 1
ATOM 952 C C . VAL A 1 116 ? -13.346 -2.423 12.880 1.00 94.56 116 VAL A C 1
ATOM 954 O O . VAL A 1 116 ? -12.558 -1.733 13.537 1.00 94.56 116 VAL A O 1
ATOM 957 N N . ILE A 1 117 ? -13.069 -2.861 11.661 1.00 94.19 117 ILE A N 1
ATOM 958 C CA . ILE A 1 117 ? -11.794 -2.647 10.986 1.00 94.19 117 ILE A CA 1
ATOM 959 C C . ILE A 1 117 ? -12.000 -1.905 9.665 1.00 94.19 117 ILE A C 1
ATOM 961 O O . ILE A 1 117 ? -13.044 -2.032 9.024 1.00 94.19 117 ILE A O 1
ATOM 965 N N . LYS A 1 118 ? -10.972 -1.175 9.231 1.00 92.94 118 LYS A N 1
ATOM 966 C CA . LYS A 1 118 ? -10.778 -0.782 7.834 1.00 92.94 118 LYS A CA 1
ATOM 967 C C . LYS A 1 118 ? -9.916 -1.835 7.157 1.00 92.94 118 LYS A C 1
ATOM 969 O O . LYS A 1 118 ? -8.785 -2.068 7.583 1.00 92.94 118 LYS A O 1
ATOM 974 N N . ALA A 1 119 ? -10.447 -2.445 6.111 1.00 92.44 119 ALA A N 1
ATOM 975 C CA . ALA A 1 119 ? -9.742 -3.395 5.270 1.00 92.44 119 ALA A CA 1
ATOM 976 C C . ALA A 1 119 ? -9.379 -2.707 3.949 1.00 92.44 119 ALA A C 1
ATOM 978 O O . ALA A 1 119 ? -10.260 -2.362 3.159 1.00 92.44 119 ALA A O 1
ATOM 979 N N . PHE A 1 120 ? -8.089 -2.457 3.728 1.00 90.31 120 PHE A N 1
ATOM 980 C CA . PHE A 1 120 ? -7.610 -1.732 2.553 1.00 90.31 120 PHE A CA 1
ATOM 981 C C . PHE A 1 120 ? -7.543 -2.651 1.333 1.00 90.31 120 PHE A C 1
ATOM 983 O O . PHE A 1 120 ? -7.018 -3.771 1.381 1.00 90.31 120 PHE A O 1
ATOM 990 N N . ILE A 1 121 ? -8.078 -2.151 0.223 1.00 85.50 121 ILE A N 1
ATOM 991 C CA . ILE A 1 121 ? -8.126 -2.844 -1.060 1.00 85.50 121 ILE A CA 1
ATOM 992 C C . ILE A 1 121 ? -6.836 -2.544 -1.829 1.00 85.50 121 ILE A C 1
ATOM 994 O O . ILE A 1 121 ? -6.341 -1.422 -1.822 1.00 85.50 121 ILE A O 1
ATOM 998 N N . GLY A 1 122 ? -6.291 -3.544 -2.524 1.00 83.62 122 GLY A N 1
ATOM 999 C CA . GLY A 1 122 ? -5.114 -3.343 -3.372 1.00 83.62 122 GLY A CA 1
ATOM 1000 C C . GLY A 1 122 ? -5.393 -2.467 -4.601 1.00 83.62 122 GLY A C 1
ATOM 1001 O O . GLY A 1 122 ? -6.487 -2.503 -5.175 1.00 83.62 122 GLY A O 1
ATOM 1002 N N . SER A 1 123 ? -4.352 -1.781 -5.077 1.00 81.50 123 SER A N 1
ATOM 1003 C CA . SER A 1 123 ? -4.386 -0.809 -6.186 1.00 81.50 123 SER A CA 1
ATOM 1004 C C . SER A 1 123 ? -4.901 -1.377 -7.514 1.00 81.50 123 SER A C 1
ATOM 1006 O O . SER A 1 123 ? -5.333 -0.636 -8.386 1.00 81.50 123 SER A O 1
ATOM 1008 N N . SER A 1 124 ? -4.971 -2.705 -7.653 1.00 82.12 124 SER A N 1
ATOM 1009 C CA . SER A 1 124 ? -5.637 -3.390 -8.774 1.00 82.12 124 SER A CA 1
ATOM 1010 C C . SER A 1 124 ? -7.104 -2.989 -9.009 1.00 82.12 124 SER A C 1
ATOM 1012 O O . SER A 1 124 ? -7.614 -3.197 -10.109 1.00 82.12 124 SER A O 1
ATOM 1014 N N . LYS A 1 125 ? -7.792 -2.442 -7.993 1.00 82.75 125 LYS A N 1
ATOM 1015 C CA . LYS A 1 125 ? -9.180 -1.955 -8.090 1.00 82.75 125 LYS A CA 1
ATOM 1016 C C . LYS A 1 125 ? -9.288 -0.424 -8.074 1.00 82.75 125 LYS A C 1
ATOM 1018 O O . LYS A 1 125 ? -10.394 0.090 -7.907 1.00 82.75 125 LYS A O 1
ATOM 1023 N N . PHE A 1 126 ? -8.166 0.288 -8.170 1.00 84.62 126 PHE A N 1
ATOM 1024 C CA . PHE A 1 126 ? -8.156 1.745 -8.087 1.00 84.62 126 PHE A CA 1
ATOM 1025 C C . PHE A 1 126 ? -8.523 2.369 -9.429 1.00 84.62 126 PHE A C 1
ATOM 1027 O O . PHE A 1 126 ? -8.215 1.822 -10.494 1.00 84.62 126 PHE A O 1
ATOM 1034 N N . ASP A 1 127 ? -9.178 3.522 -9.374 1.00 84.19 127 ASP A N 1
ATOM 1035 C CA . ASP A 1 127 ? -9.261 4.413 -10.523 1.00 84.19 127 ASP A CA 1
ATOM 1036 C C . ASP A 1 127 ? -7.962 5.226 -10.708 1.00 84.19 127 ASP A C 1
ATOM 1038 O O . ASP A 1 127 ? -6.986 5.094 -9.967 1.00 84.19 127 ASP A O 1
ATOM 1042 N N . VAL A 1 128 ? -7.920 6.053 -11.756 1.00 82.12 128 VAL A N 1
ATOM 1043 C CA . VAL A 1 128 ? -6.723 6.834 -12.107 1.00 82.12 128 VAL A CA 1
ATOM 1044 C C . VAL A 1 128 ? -6.384 7.883 -11.041 1.00 82.12 128 VAL A C 1
ATOM 1046 O O . VAL A 1 128 ? -5.201 8.169 -10.842 1.00 82.12 128 VAL A O 1
ATOM 1049 N N . SER A 1 129 ? -7.385 8.455 -10.366 1.00 84.69 129 SER A N 1
ATOM 1050 C CA . SER A 1 129 ? -7.180 9.457 -9.314 1.00 84.69 129 SER A CA 1
ATOM 1051 C C . SER A 1 129 ? -6.608 8.796 -8.067 1.00 84.69 129 SER A C 1
ATOM 1053 O O . SER A 1 129 ? -5.534 9.187 -7.613 1.00 84.69 129 SER A O 1
ATOM 1055 N N . GLU A 1 130 ? -7.259 7.727 -7.598 1.00 87.31 130 GLU A N 1
ATOM 1056 C CA . GLU A 1 130 ? -6.839 6.930 -6.437 1.00 87.31 130 GLU A CA 1
ATOM 1057 C C . GLU A 1 130 ? -5.395 6.416 -6.615 1.00 87.31 130 GLU A C 1
ATOM 1059 O O . GLU A 1 130 ? -4.580 6.476 -5.694 1.00 87.31 130 GLU A O 1
ATOM 1064 N N . MET A 1 131 ? -5.038 5.952 -7.820 1.00 88.81 131 MET A N 1
ATOM 1065 C CA . MET A 1 131 ? -3.673 5.509 -8.130 1.00 88.81 131 MET A CA 1
ATOM 1066 C C . MET A 1 131 ? -2.658 6.661 -8.101 1.00 88.81 131 MET A C 1
ATOM 1068 O O . MET A 1 131 ? -1.537 6.496 -7.623 1.00 88.81 131 MET A O 1
ATOM 1072 N N . THR A 1 132 ? -3.035 7.829 -8.624 1.00 87.38 132 THR A N 1
ATOM 1073 C CA . THR A 1 132 ? -2.151 9.002 -8.678 1.00 87.38 132 THR A CA 1
ATOM 1074 C C . THR A 1 132 ? -1.872 9.543 -7.276 1.00 87.38 132 THR A C 1
ATOM 1076 O O . THR A 1 132 ? -0.726 9.858 -6.965 1.00 87.38 132 THR A O 1
ATOM 1079 N N . GLU A 1 133 ? -2.886 9.596 -6.411 1.00 89.00 133 GLU A N 1
ATOM 1080 C CA . GLU A 1 133 ? -2.734 9.984 -5.004 1.00 89.00 133 GLU A CA 1
ATOM 1081 C C . GLU A 1 133 ? -1.793 9.039 -4.251 1.00 89.00 133 GLU A C 1
ATOM 1083 O O . GLU A 1 133 ? -0.900 9.499 -3.538 1.00 89.00 133 GLU A O 1
ATOM 1088 N N . LEU A 1 134 ? -1.927 7.727 -4.469 1.00 91.62 134 LEU A N 1
ATOM 1089 C CA . LEU A 1 134 ? -1.048 6.739 -3.847 1.00 91.62 134 LEU A CA 1
ATOM 1090 C C . LEU A 1 134 ? 0.412 6.882 -4.312 1.00 91.62 134 LEU A C 1
ATOM 1092 O O . LEU A 1 134 ? 1.325 6.825 -3.492 1.00 91.62 134 LEU A O 1
ATOM 1096 N N . ILE A 1 135 ? 0.652 7.106 -5.608 1.00 91.56 135 ILE A N 1
ATOM 1097 C CA . ILE A 1 135 ? 2.009 7.355 -6.126 1.00 91.56 135 ILE A CA 1
ATOM 1098 C C . ILE A 1 135 ? 2.592 8.635 -5.523 1.00 91.56 135 ILE A C 1
ATOM 1100 O O . ILE A 1 135 ? 3.734 8.627 -5.067 1.00 91.56 135 ILE A O 1
ATOM 1104 N N . ASN A 1 136 ? 1.814 9.720 -5.486 1.00 89.94 136 ASN A N 1
ATOM 1105 C CA . ASN A 1 136 ? 2.253 10.990 -4.908 1.00 89.94 136 ASN A CA 1
ATOM 1106 C C . ASN A 1 136 ? 2.636 10.833 -3.434 1.00 89.94 136 ASN A C 1
ATOM 1108 O O . ASN A 1 136 ? 3.644 11.394 -3.008 1.00 89.94 136 ASN A O 1
ATOM 1112 N N . TYR A 1 137 ? 1.884 10.025 -2.681 1.00 93.19 137 TYR A N 1
ATOM 1113 C CA . TYR A 1 137 ? 2.238 9.682 -1.309 1.00 93.19 137 TYR A CA 1
ATOM 1114 C C . TYR A 1 137 ? 3.618 9.014 -1.224 1.00 93.19 137 TYR A C 1
ATOM 1116 O O . TYR A 1 137 ? 4.443 9.430 -0.416 1.00 93.19 137 TYR A O 1
ATOM 1124 N N . PHE A 1 138 ? 3.917 8.023 -2.071 1.00 93.75 138 PHE A N 1
ATOM 1125 C CA . PHE A 1 138 ? 5.228 7.362 -2.051 1.00 93.75 138 PHE A CA 1
ATOM 1126 C C . PHE A 1 138 ? 6.375 8.270 -2.511 1.00 93.75 138 PHE A C 1
ATOM 1128 O O . PHE A 1 138 ? 7.470 8.183 -1.960 1.00 93.75 138 PHE A O 1
ATOM 1135 N N . ILE A 1 139 ? 6.134 9.173 -3.466 1.00 91.12 139 ILE A N 1
ATOM 1136 C CA . ILE A 1 139 ? 7.111 10.203 -3.860 1.00 91.12 139 ILE A CA 1
ATOM 1137 C C . ILE A 1 139 ? 7.414 11.125 -2.674 1.00 91.12 139 ILE A C 1
ATOM 1139 O O . ILE A 1 139 ? 8.579 11.390 -2.375 1.00 91.12 139 ILE A O 1
ATOM 1143 N N . GLN A 1 140 ? 6.375 11.587 -1.975 1.00 91.38 140 GLN A N 1
ATOM 1144 C CA . GLN A 1 140 ? 6.534 12.420 -0.788 1.00 91.38 140 GLN A CA 1
ATOM 1145 C C . GLN A 1 140 ? 7.265 11.664 0.326 1.00 91.38 140 GLN A C 1
ATOM 1147 O O . GLN A 1 140 ? 8.207 12.203 0.895 1.00 91.38 140 GLN A O 1
ATOM 1152 N N . LEU A 1 141 ? 6.896 10.408 0.587 1.00 92.88 141 LEU A N 1
ATOM 1153 C CA . LEU A 1 141 ? 7.547 9.569 1.591 1.00 92.88 141 LEU A CA 1
ATOM 1154 C C . LEU A 1 141 ? 9.036 9.368 1.279 1.00 92.88 141 LEU A C 1
ATOM 1156 O O . LEU A 1 141 ? 9.870 9.508 2.168 1.00 92.88 141 LEU A O 1
ATOM 1160 N N . ALA A 1 142 ? 9.389 9.091 0.021 1.00 91.69 142 ALA A N 1
ATOM 1161 C CA . ALA A 1 142 ? 10.787 9.015 -0.396 1.00 91.69 142 ALA A CA 1
ATOM 1162 C C . ALA A 1 142 ? 11.520 10.340 -0.132 1.00 91.69 142 ALA A C 1
ATOM 1164 O O . ALA A 1 142 ? 12.620 10.331 0.415 1.00 91.69 142 ALA A O 1
ATOM 1165 N N . SER A 1 143 ? 10.894 11.478 -0.449 1.00 90.69 143 SER A N 1
ATOM 1166 C CA . SER A 1 143 ? 11.464 12.801 -0.174 1.00 90.69 143 SER A CA 1
ATOM 1167 C C . SER A 1 143 ? 11.647 13.069 1.323 1.00 90.69 143 SER A C 1
ATOM 1169 O O . SER A 1 143 ? 12.683 13.597 1.714 1.00 90.69 143 SER A O 1
ATOM 1171 N N . GLU A 1 144 ? 10.674 12.717 2.164 1.00 92.25 144 GLU A N 1
ATOM 1172 C CA . GLU A 1 144 ? 10.739 12.878 3.625 1.00 92.25 144 GLU A CA 1
ATOM 1173 C C . GLU A 1 144 ? 11.858 12.030 4.243 1.00 92.25 144 GLU A C 1
ATOM 1175 O O . GLU A 1 144 ? 12.510 12.448 5.200 1.00 92.25 144 GLU A O 1
ATOM 1180 N N . LEU A 1 145 ? 12.119 10.860 3.659 1.00 91.94 145 LEU A N 1
ATOM 1181 C CA . LEU A 1 145 ? 13.195 9.955 4.054 1.00 91.94 145 LEU A CA 1
ATOM 1182 C C . LEU A 1 145 ? 14.546 10.287 3.392 1.00 91.94 145 LEU A C 1
ATOM 1184 O O . LEU A 1 145 ? 15.516 9.566 3.612 1.00 91.94 145 LEU A O 1
ATOM 1188 N N . ASN A 1 146 ? 14.633 11.366 2.602 1.00 92.00 146 ASN A N 1
ATOM 1189 C CA . ASN A 1 146 ? 15.811 11.743 1.807 1.00 92.00 146 ASN A CA 1
ATOM 1190 C C . ASN A 1 146 ? 16.308 10.636 0.854 1.00 92.00 146 ASN A C 1
ATOM 1192 O O . ASN A 1 146 ? 17.507 10.499 0.603 1.00 92.00 146 ASN A O 1
ATOM 1196 N N . ILE A 1 147 ? 15.388 9.852 0.296 1.00 90.88 147 ILE A N 1
ATOM 1197 C CA . ILE A 1 147 ? 15.673 8.785 -0.665 1.00 90.88 147 ILE A CA 1
ATOM 1198 C C . ILE A 1 147 ? 15.598 9.354 -2.083 1.00 90.88 147 ILE A C 1
ATOM 1200 O O . ILE A 1 147 ? 14.565 9.861 -2.521 1.00 90.88 147 ILE A O 1
ATOM 1204 N N . TYR A 1 148 ? 16.698 9.244 -2.829 1.00 86.81 148 TYR A N 1
ATOM 1205 C CA . TYR A 1 148 ? 16.748 9.686 -4.220 1.00 86.81 148 TYR A CA 1
ATOM 1206 C C . TYR A 1 148 ? 16.012 8.707 -5.146 1.00 86.81 148 TYR A C 1
ATOM 1208 O O . TYR A 1 148 ? 16.333 7.519 -5.182 1.00 86.81 148 TYR A O 1
ATOM 1216 N N . ILE A 1 149 ? 15.052 9.232 -5.913 1.00 87.38 149 ILE A N 1
ATOM 1217 C CA . ILE A 1 149 ? 14.231 8.482 -6.884 1.00 87.38 149 ILE A CA 1
ATOM 1218 C C . ILE A 1 149 ? 14.208 9.133 -8.280 1.00 87.38 149 ILE A C 1
ATOM 1220 O O . ILE A 1 149 ? 13.379 8.788 -9.122 1.00 87.38 149 ILE A O 1
ATOM 1224 N N . GLY A 1 150 ? 15.090 10.105 -8.541 1.00 78.31 150 GLY A N 1
ATOM 1225 C CA . GLY A 1 150 ? 15.111 10.854 -9.806 1.00 78.31 150 GLY A CA 1
ATOM 1226 C C . GLY A 1 150 ? 15.503 10.015 -11.028 1.00 78.31 150 GLY A C 1
ATOM 1227 O O . GLY A 1 150 ? 15.202 10.392 -12.152 1.00 78.31 150 GLY A O 1
ATOM 1228 N N . ASP A 1 151 ? 16.135 8.861 -10.818 1.00 80.50 151 ASP A N 1
ATOM 1229 C CA . ASP A 1 151 ? 16.429 7.854 -11.843 1.00 80.50 151 ASP A CA 1
ATOM 1230 C C . ASP A 1 151 ? 15.197 7.031 -12.262 1.00 80.50 151 ASP A C 1
ATOM 1232 O O . ASP A 1 151 ? 15.189 6.451 -13.354 1.00 80.50 151 ASP A O 1
ATOM 1236 N N . ILE A 1 152 ? 14.172 6.998 -11.404 1.00 80.25 152 ILE A N 1
ATOM 1237 C CA . ILE A 1 152 ? 12.933 6.224 -11.566 1.00 80.25 152 ILE A CA 1
ATOM 1238 C C . ILE A 1 152 ? 11.857 7.063 -12.277 1.00 80.25 152 ILE A C 1
ATOM 1240 O O . ILE A 1 152 ? 11.136 6.565 -13.139 1.00 80.25 152 ILE A O 1
ATOM 1244 N N . ILE A 1 153 ? 11.762 8.353 -11.945 1.00 71.50 153 ILE A N 1
ATOM 1245 C CA . ILE A 1 153 ? 10.797 9.287 -12.540 1.00 71.50 153 ILE A CA 1
ATOM 1246 C C . ILE A 1 153 ? 11.377 9.811 -13.866 1.00 71.50 153 ILE A C 1
ATOM 1248 O O . ILE A 1 153 ? 12.086 10.815 -13.878 1.00 71.50 153 ILE A O 1
ATOM 1252 N N . LYS A 1 154 ? 11.122 9.103 -14.971 1.00 58.66 154 LYS A N 1
ATOM 1253 C CA . LYS A 1 154 ? 11.531 9.500 -16.333 1.00 58.66 154 LYS A CA 1
ATOM 1254 C C . LYS A 1 154 ? 10.420 10.188 -17.114 1.00 58.66 154 LYS A C 1
ATOM 1256 O O . LYS A 1 154 ? 9.249 9.776 -16.965 1.00 58.66 154 LYS A O 1
#

Radius of gyration: 23.25 Å; chains: 1; bounding box: 42×39×70 Å

Foldseek 3Di:
DDDADFDFDDDPPPDTDGDGPPPDDDDPPDDDDDDDDDDDDCVLVLLVVLLQVLLVQVCVVVVHDSLVSLQVLCVVLVADWDKDKAAPVCVVVLCVVASYKAFDDWDDDPNGIITIITGGHDCVPDDPVSSVSSSVSSVVVCVVVVHDCVVSVD

Secondary structure (DSSP, 8-state):
--------EEETTTEEE-PPPTT-PPPTT------------THHHHHHHHHHHHHHHHHHHHT--HHHHHHHHHHHTT-SEEEEEE-GGGHHHHHHHSSEEEEEEEEEETTEEEEEEEEEPPGGG--HHHHHHHHHHHHHHHHHTT---TTT--